Protein AF-A0A930F8R2-F1 (afdb_monomer)

Mean predicted aligned error: 15.38 Å

Structure (mmCIF, N/CA/C/O backbone):
data_AF-A0A930F8R2-F1
#
_entry.id   AF-A0A930F8R2-F1
#
loop_
_atom_site.group_PDB
_atom_site.id
_atom_site.type_symbol
_atom_site.label_atom_id
_atom_site.label_alt_id
_atom_site.label_comp_id
_atom_site.label_asym_id
_atom_site.label_entity_id
_atom_site.label_seq_id
_atom_site.pdbx_PDB_ins_code
_atom_site.Cartn_x
_atom_site.Cartn_y
_atom_site.Cartn_z
_atom_site.occupancy
_atom_site.B_iso_or_equiv
_atom_site.auth_seq_id
_atom_site.auth_comp_id
_atom_site.auth_asym_id
_atom_site.auth_atom_id
_atom_site.pdbx_PDB_model_num
ATOM 1 N N . MET A 1 1 ? -12.888 -0.203 -5.212 1.00 49.62 1 MET A N 1
ATOM 2 C CA . MET A 1 1 ? -11.686 0.045 -6.037 1.00 49.62 1 MET A CA 1
ATOM 3 C C . MET A 1 1 ? -11.275 1.503 -5.884 1.00 49.62 1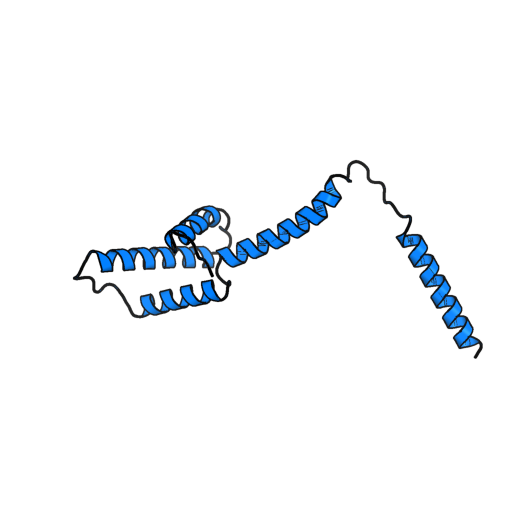 MET A C 1
ATOM 5 O O . MET A 1 1 ? -12.148 2.365 -5.921 1.00 49.62 1 MET A O 1
ATOM 9 N N . PHE A 1 2 ? -9.992 1.780 -5.646 1.00 55.66 2 PHE A N 1
ATOM 10 C CA . PHE A 1 2 ? -9.460 3.133 -5.441 1.00 55.66 2 PHE A CA 1
ATOM 11 C C . PHE A 1 2 ? -9.514 3.915 -6.771 1.00 55.66 2 PHE A C 1
ATOM 13 O O . PHE A 1 2 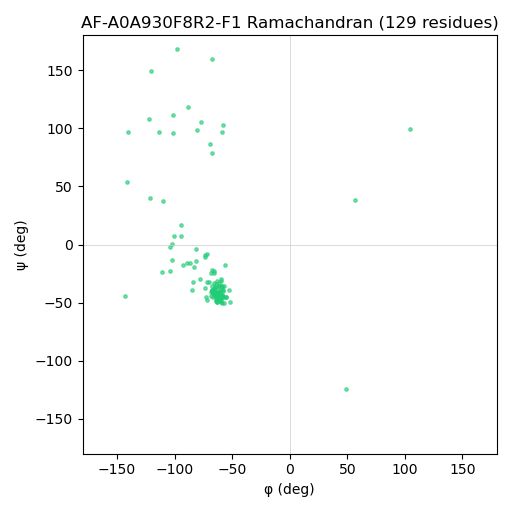? -8.584 3.870 -7.565 1.00 55.66 2 PHE A O 1
ATOM 20 N N . ARG A 1 3 ? -10.648 4.561 -7.073 1.00 57.41 3 ARG A N 1
ATOM 21 C CA . ARG A 1 3 ? -10.838 5.365 -8.294 1.00 57.41 3 ARG A CA 1
ATOM 22 C C . ARG A 1 3 ? -10.696 6.840 -7.948 1.00 57.41 3 ARG A C 1
ATOM 24 O O . ARG A 1 3 ? -11.648 7.469 -7.499 1.00 57.41 3 ARG A O 1
ATOM 31 N N . THR A 1 4 ? -9.503 7.376 -8.151 1.00 64.00 4 THR A N 1
ATOM 32 C CA . THR A 1 4 ? -9.204 8.808 -8.037 1.00 64.00 4 THR A CA 1
ATOM 33 C C . THR A 1 4 ? -8.673 9.307 -9.377 1.00 64.00 4 THR A C 1
ATOM 35 O O . THR A 1 4 ? -8.054 8.546 -10.121 1.00 64.00 4 THR A O 1
ATOM 38 N N . LYS A 1 5 ? -8.922 10.583 -9.701 1.00 70.31 5 LYS A N 1
ATOM 39 C CA . LYS A 1 5 ? -8.475 11.201 -10.962 1.00 70.31 5 LYS A CA 1
ATOM 40 C C . LYS A 1 5 ? -6.947 11.156 -11.116 1.00 70.31 5 LYS A C 1
ATOM 42 O O . LYS A 1 5 ? -6.458 10.968 -12.222 1.00 70.31 5 LYS A O 1
ATOM 47 N N . ASP A 1 6 ? -6.228 11.219 -9.994 1.00 78.38 6 ASP A N 1
ATOM 48 C CA . ASP A 1 6 ? -4.761 11.215 -9.947 1.00 78.38 6 ASP A CA 1
ATOM 49 C C . ASP A 1 6 ? -4.160 9.835 -9.589 1.00 78.38 6 ASP A C 1
ATOM 51 O O . ASP A 1 6 ? -2.953 9.711 -9.367 1.00 78.38 6 ASP A O 1
ATOM 55 N N . GLY A 1 7 ? -4.989 8.783 -9.516 1.00 83.75 7 GLY A N 1
ATOM 56 C CA . GLY A 1 7 ? -4.574 7.386 -9.336 1.00 83.75 7 GLY A CA 1
ATOM 57 C C . GLY A 1 7 ? -3.573 7.155 -8.194 1.00 83.75 7 GLY A C 1
ATOM 58 O O . GLY A 1 7 ? -3.811 7.533 -7.044 1.00 83.75 7 GLY A O 1
ATOM 59 N N . VAL A 1 8 ? -2.430 6.539 -8.527 1.00 86.81 8 VAL A N 1
ATOM 60 C CA . VAL A 1 8 ? -1.334 6.209 -7.590 1.00 86.81 8 VAL A CA 1
ATOM 61 C C . VAL A 1 8 ? -0.747 7.454 -6.913 1.00 86.81 8 VAL A C 1
ATOM 63 O O . VAL A 1 8 ? -0.308 7.379 -5.767 1.00 86.81 8 VAL A O 1
ATOM 66 N N . THR A 1 9 ? -0.764 8.617 -7.571 1.00 89.56 9 THR A N 1
ATOM 67 C CA . THR A 1 9 ? -0.284 9.867 -6.960 1.00 89.56 9 THR A CA 1
ATOM 68 C C . THR A 1 9 ? -1.158 10.263 -5.778 1.00 89.56 9 THR A C 1
ATOM 70 O O . THR A 1 9 ? -0.631 10.591 -4.719 1.00 89.56 9 THR A O 1
ATOM 73 N N . GLU A 1 10 ? -2.480 10.157 -5.906 1.00 90.12 10 GLU A N 1
ATOM 74 C CA . GLU A 1 10 ? -3.375 10.453 -4.786 1.00 90.12 10 GLU A CA 1
ATOM 75 C C . GLU A 1 10 ? -3.227 9.431 -3.652 1.00 90.12 10 GLU A C 1
ATOM 77 O O . GLU A 1 10 ? -3.275 9.794 -2.476 1.00 90.12 10 GLU A O 1
ATOM 82 N N . TYR A 1 11 ? -2.980 8.162 -3.986 1.00 89.75 11 TYR A N 1
ATOM 83 C CA . TYR A 1 11 ? -2.662 7.139 -2.990 1.00 89.75 11 TYR A CA 1
ATOM 84 C C . TYR A 1 11 ? -1.399 7.508 -2.187 1.00 89.75 11 TYR A C 1
ATOM 86 O O . TYR A 1 11 ? -1.416 7.488 -0.956 1.00 89.75 11 TYR A O 1
ATOM 94 N N . ILE A 1 12 ? -0.322 7.913 -2.869 1.00 91.06 12 ILE A N 1
ATOM 95 C CA . ILE A 1 12 ? 0.928 8.373 -2.242 1.00 91.06 12 ILE A CA 1
ATOM 96 C C . ILE A 1 12 ? 0.689 9.616 -1.376 1.00 91.06 12 ILE A C 1
ATOM 98 O O . ILE A 1 12 ? 1.112 9.638 -0.225 1.00 91.06 12 ILE A O 1
ATOM 102 N N . ASN A 1 13 ? -0.069 10.600 -1.865 1.00 90.81 13 ASN A N 1
ATOM 103 C CA . ASN A 1 13 ? -0.404 11.803 -1.097 1.00 90.81 13 ASN A CA 1
ATOM 104 C C . ASN A 1 13 ? -1.202 11.478 0.177 1.00 90.81 13 ASN A C 1
ATOM 106 O O . ASN A 1 13 ? -1.087 12.156 1.200 1.00 90.81 13 ASN A O 1
ATOM 110 N N . GLN A 1 14 ? -2.079 10.472 0.129 1.00 88.94 14 GLN A N 1
ATOM 111 C CA . GLN A 1 14 ? -2.781 9.993 1.320 1.00 88.94 14 GLN A CA 1
ATOM 112 C C . GLN A 1 14 ? -1.820 9.308 2.288 1.00 88.94 14 GLN A C 1
ATOM 114 O O . GLN A 1 14 ? -1.873 9.624 3.473 1.00 88.94 14 GLN A O 1
ATOM 119 N N . MET A 1 15 ? -0.918 8.457 1.790 1.00 88.06 15 MET A N 1
ATOM 120 C CA . MET A 1 15 ? 0.158 7.843 2.577 1.00 88.06 15 MET A CA 1
ATOM 121 C C . MET A 1 15 ? 1.057 8.886 3.254 1.00 88.06 15 MET A C 1
ATOM 123 O O . MET A 1 15 ? 1.300 8.774 4.450 1.00 88.06 15 MET A O 1
ATOM 127 N N . ASP A 1 16 ? 1.482 9.945 2.563 1.00 89.44 16 ASP A N 1
ATOM 128 C CA . ASP A 1 16 ? 2.323 11.005 3.146 1.00 89.44 16 ASP A CA 1
ATOM 129 C C . ASP A 1 16 ? 1.675 11.681 4.358 1.00 89.44 16 ASP A C 1
ATOM 131 O O . ASP A 1 16 ? 2.327 11.939 5.372 1.00 89.44 16 ASP A O 1
ATOM 135 N N . ARG A 1 17 ? 0.361 11.920 4.290 1.00 87.38 17 ARG A N 1
ATOM 136 C CA . ARG A 1 17 ? -0.398 12.555 5.378 1.00 87.38 17 ARG A CA 1
ATOM 137 C C . ARG A 1 17 ? -0.459 11.703 6.644 1.00 87.38 17 ARG A C 1
ATOM 139 O O . ARG A 1 17 ? -0.670 12.238 7.733 1.00 87.38 17 ARG A O 1
ATOM 146 N N . ILE A 1 18 ? -0.314 10.388 6.507 1.00 81.94 18 ILE A N 1
ATOM 147 C CA . ILE A 1 18 ? -0.499 9.434 7.602 1.00 81.94 18 ILE A CA 1
ATOM 148 C C . ILE A 1 18 ? 0.807 8.774 8.043 1.00 81.94 18 ILE A C 1
ATOM 150 O O . ILE A 1 18 ? 0.890 8.346 9.189 1.00 81.94 18 ILE A O 1
ATOM 154 N N . ILE A 1 19 ? 1.832 8.698 7.189 1.00 79.19 19 ILE A N 1
ATOM 155 C CA . ILE A 1 19 ? 3.043 7.908 7.451 1.00 79.19 19 ILE A CA 1
ATOM 156 C C . ILE A 1 19 ? 3.812 8.431 8.667 1.00 79.19 19 ILE A C 1
ATOM 158 O O . ILE A 1 19 ? 4.394 7.656 9.421 1.00 79.19 19 ILE A O 1
ATOM 162 N N . SER A 1 20 ? 3.740 9.742 8.912 1.00 73.50 20 SER A N 1
ATOM 163 C CA . SER A 1 20 ? 4.269 10.404 10.109 1.00 73.50 20 SER A CA 1
ATOM 164 C C . SER A 1 20 ? 3.505 10.054 11.391 1.00 73.50 20 SER A C 1
ATOM 166 O O . SER A 1 20 ? 4.065 10.133 12.482 1.00 73.50 20 SER A O 1
ATOM 168 N N . ARG A 1 21 ? 2.232 9.659 11.277 1.00 69.44 21 ARG A N 1
ATOM 169 C CA . ARG A 1 21 ? 1.362 9.264 12.396 1.00 69.44 21 ARG A CA 1
ATOM 170 C C . ARG A 1 21 ? 1.446 7.773 12.710 1.00 69.44 21 ARG A C 1
ATOM 172 O O . ARG A 1 21 ? 1.022 7.364 13.785 1.00 69.44 21 ARG A O 1
ATOM 179 N N . ILE A 1 22 ? 1.990 6.963 11.801 1.00 66.19 22 ILE A N 1
ATOM 180 C CA . ILE A 1 22 ? 2.043 5.499 11.928 1.00 66.19 22 ILE A CA 1
ATOM 181 C C . ILE A 1 22 ? 3.480 5.017 12.172 1.00 66.19 22 ILE A C 1
ATOM 183 O O . ILE A 1 22 ? 3.912 3.969 11.695 1.00 66.19 22 ILE A O 1
ATOM 187 N N . ASN A 1 23 ? 4.243 5.779 12.954 1.00 61.12 23 ASN A N 1
ATOM 188 C CA . ASN A 1 23 ? 5.639 5.463 13.269 1.00 61.12 23 ASN A CA 1
ATOM 189 C C . ASN A 1 23 ? 5.839 4.076 13.902 1.00 61.12 23 ASN A C 1
ATOM 191 O O . ASN A 1 23 ? 6.957 3.579 13.890 1.00 61.12 23 ASN A O 1
ATOM 195 N N . SER A 1 24 ? 4.785 3.447 14.430 1.00 62.19 24 SER A N 1
ATOM 196 C CA . SER A 1 24 ? 4.864 2.159 15.120 1.00 62.19 24 SER A CA 1
ATOM 197 C C . SER A 1 24 ? 4.897 0.927 14.210 1.00 62.19 24 SER A C 1
ATOM 199 O O . SER A 1 24 ? 5.231 -0.147 14.702 1.00 62.19 24 SER A O 1
ATOM 201 N N . LYS A 1 25 ? 4.566 1.034 12.912 1.00 67.94 25 LYS A N 1
ATOM 202 C CA . LYS A 1 25 ? 4.567 -0.119 11.990 1.00 67.94 25 LYS A CA 1
ATOM 203 C C . LYS A 1 25 ? 5.643 0.025 10.918 1.00 67.94 25 LYS A C 1
ATOM 205 O O . LYS A 1 25 ? 5.426 0.670 9.891 1.00 67.94 25 LYS A O 1
ATOM 210 N N . GLN A 1 26 ? 6.789 -0.614 11.162 1.00 69.25 26 GLN A N 1
ATOM 211 C CA . GLN A 1 26 ? 7.929 -0.653 10.240 1.00 69.25 26 GLN A CA 1
ATOM 212 C C . GLN A 1 26 ? 7.518 -1.133 8.834 1.00 69.25 26 GLN A C 1
ATOM 214 O O . GLN A 1 26 ? 7.917 -0.534 7.835 1.00 69.25 26 GLN A O 1
ATOM 219 N N . ASP A 1 27 ? 6.628 -2.124 8.754 1.00 79.75 27 ASP A N 1
ATOM 220 C CA . ASP A 1 27 ? 6.185 -2.725 7.488 1.00 79.75 27 ASP A CA 1
ATOM 221 C C . ASP A 1 27 ? 5.484 -1.730 6.556 1.00 79.75 27 ASP A C 1
ATOM 223 O O . ASP A 1 27 ? 5.631 -1.792 5.338 1.00 79.75 27 ASP A O 1
ATOM 227 N N . TRP A 1 28 ? 4.763 -0.748 7.104 1.00 85.31 28 TRP A N 1
ATOM 228 C CA . TRP A 1 28 ? 4.043 0.231 6.286 1.00 85.31 28 TRP A CA 1
ATOM 229 C C . TRP A 1 28 ? 4.963 1.312 5.721 1.00 85.31 28 TRP A C 1
ATOM 231 O O . TRP A 1 28 ? 4.717 1.825 4.630 1.00 85.31 28 TRP A O 1
ATOM 241 N N . ARG A 1 29 ? 6.052 1.637 6.430 1.00 85.31 29 ARG A N 1
ATOM 242 C CA . ARG A 1 29 ? 7.115 2.506 5.903 1.00 85.31 29 ARG A CA 1
ATOM 243 C C . ARG A 1 29 ? 7.850 1.833 4.757 1.00 85.31 29 ARG A C 1
ATOM 245 O O . ARG A 1 29 ? 8.091 2.484 3.741 1.00 85.31 29 ARG A O 1
ATOM 252 N N . ASN A 1 30 ? 8.132 0.541 4.897 1.00 87.81 30 ASN A N 1
ATOM 253 C CA . ASN A 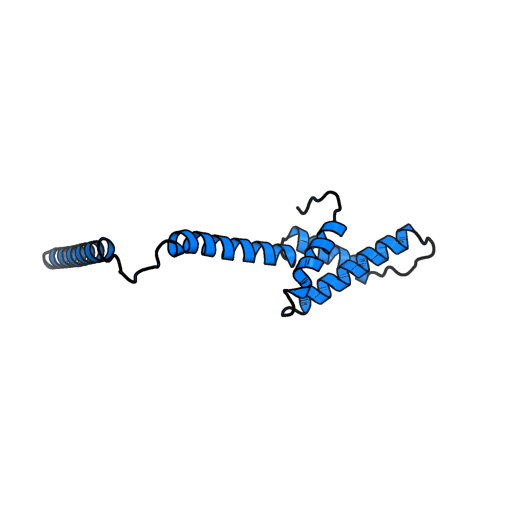1 30 ? 8.745 -0.259 3.843 1.00 87.81 30 ASN A CA 1
ATOM 254 C C . ASN A 1 30 ? 7.831 -0.344 2.614 1.00 87.81 30 ASN A C 1
ATOM 256 O O . ASN A 1 30 ? 8.271 -0.003 1.517 1.00 87.81 30 ASN A O 1
ATOM 260 N N . PHE A 1 31 ? 6.548 -0.676 2.810 1.00 89.19 31 PHE A N 1
ATOM 261 C CA . PHE A 1 31 ? 5.532 -0.659 1.751 1.00 89.19 31 PHE A CA 1
ATOM 262 C C . PHE A 1 31 ? 5.509 0.690 1.020 1.00 89.19 31 PHE A C 1
ATOM 264 O O . PHE A 1 31 ? 5.575 0.756 -0.206 1.00 89.19 31 PHE A O 1
ATOM 271 N N . TYR A 1 32 ? 5.464 1.791 1.774 1.00 90.62 32 TYR A N 1
ATOM 272 C CA . TYR A 1 32 ? 5.414 3.131 1.202 1.00 90.62 32 TYR A CA 1
ATOM 273 C C . TYR A 1 32 ? 6.681 3.495 0.410 1.00 90.62 32 TYR A C 1
ATOM 275 O O . TYR A 1 32 ? 6.601 4.110 -0.657 1.00 90.62 32 TYR A O 1
ATOM 283 N N . SER A 1 33 ? 7.856 3.110 0.913 1.00 91.56 33 SER A N 1
ATOM 284 C CA . SER A 1 33 ? 9.132 3.333 0.230 1.00 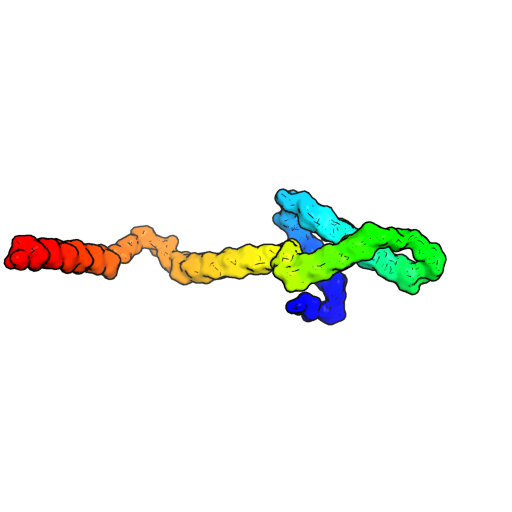91.56 33 SER A CA 1
ATOM 285 C C . SER A 1 33 ? 9.203 2.569 -1.093 1.00 91.56 33 SER A C 1
ATOM 287 O O . SER A 1 33 ? 9.500 3.171 -2.127 1.00 91.56 33 SER A O 1
ATOM 289 N N . ARG A 1 34 ? 8.848 1.277 -1.077 1.00 93.31 34 ARG A N 1
ATOM 290 C CA . ARG A 1 34 ? 8.815 0.413 -2.267 1.00 93.31 34 ARG A CA 1
ATOM 291 C C . ARG A 1 34 ? 7.815 0.930 -3.308 1.00 93.31 34 ARG A C 1
ATOM 293 O O . ARG A 1 34 ? 8.156 1.043 -4.479 1.00 93.31 34 ARG A O 1
ATOM 300 N N . LEU A 1 35 ? 6.638 1.403 -2.890 1.00 93.00 35 LEU A N 1
ATOM 301 C CA . LEU A 1 35 ? 5.659 2.003 -3.807 1.00 93.00 35 LEU A CA 1
ATOM 302 C C . LEU A 1 35 ? 6.186 3.273 -4.503 1.00 93.00 35 LEU A C 1
ATOM 304 O O . LEU A 1 35 ? 5.962 3.481 -5.699 1.00 93.00 35 LEU A O 1
ATOM 308 N N . LYS A 1 36 ? 6.899 4.144 -3.776 1.00 93.75 36 LYS A N 1
ATOM 309 C CA . LYS A 1 36 ? 7.539 5.328 -4.376 1.00 93.75 36 LYS A CA 1
ATOM 310 C C . LYS A 1 36 ? 8.646 4.953 -5.350 1.00 93.75 36 LYS A C 1
ATOM 312 O O . LYS A 1 36 ? 8.783 5.619 -6.378 1.00 93.75 36 LYS A O 1
ATOM 317 N N . TYR A 1 37 ? 9.417 3.922 -5.018 1.00 94.31 37 TYR A N 1
ATOM 318 C CA . TYR A 1 37 ? 10.437 3.379 -5.900 1.00 94.31 37 TYR A CA 1
ATOM 319 C C . TYR A 1 37 ? 9.813 2.877 -7.207 1.00 94.31 37 TYR A C 1
ATOM 321 O O . TYR A 1 37 ? 10.199 3.379 -8.260 1.00 94.31 37 TYR A O 1
ATOM 329 N N . GLN A 1 38 ? 8.742 2.078 -7.150 1.00 92.75 38 GLN A N 1
ATOM 330 C CA . GLN A 1 38 ? 8.036 1.627 -8.357 1.00 92.75 38 GLN A CA 1
ATOM 331 C C . GLN A 1 38 ? 7.473 2.788 -9.192 1.00 92.75 38 GLN A C 1
ATOM 333 O O . GLN A 1 38 ? 7.580 2.803 -10.420 1.00 92.75 38 GLN A O 1
ATOM 338 N N . ARG A 1 39 ? 6.940 3.845 -8.556 1.00 92.38 39 ARG A N 1
ATOM 339 C CA . ARG A 1 39 ? 6.521 5.051 -9.297 1.00 92.38 39 ARG A CA 1
ATOM 340 C C . ARG A 1 39 ? 7.697 5.722 -10.007 1.00 92.38 39 ARG A C 1
ATOM 342 O O . ARG A 1 39 ? 7.544 6.167 -11.144 1.00 92.38 39 ARG A O 1
ATOM 349 N N . ARG A 1 40 ? 8.841 5.852 -9.328 1.00 91.88 40 ARG A N 1
ATOM 350 C CA . ARG A 1 40 ? 10.055 6.435 -9.911 1.00 91.88 40 ARG A CA 1
ATOM 351 C C . ARG A 1 40 ? 10.546 5.586 -11.080 1.00 91.88 40 ARG A C 1
ATOM 353 O O . ARG A 1 40 ? 10.847 6.168 -12.115 1.00 91.88 40 ARG A O 1
ATOM 360 N N . LEU A 1 41 ? 10.575 4.264 -10.927 1.00 90.44 41 LEU A N 1
ATOM 361 C CA . LEU A 1 41 ? 10.982 3.324 -11.966 1.00 90.44 41 LEU A CA 1
ATOM 362 C C . LEU A 1 41 ? 10.100 3.471 -13.209 1.00 90.44 41 LEU A C 1
ATOM 364 O O . LEU A 1 41 ? 10.610 3.736 -14.293 1.00 90.44 41 LEU A O 1
ATOM 368 N N . ARG A 1 42 ? 8.769 3.466 -13.043 1.00 89.25 42 ARG A N 1
ATOM 369 C CA . ARG A 1 42 ? 7.829 3.734 -14.144 1.00 89.25 42 ARG A CA 1
ATOM 370 C C . ARG A 1 42 ? 8.109 5.065 -14.834 1.00 89.25 42 ARG A C 1
ATOM 372 O O . ARG A 1 42 ? 8.073 5.143 -16.056 1.00 89.25 42 ARG A O 1
ATOM 379 N N . ASN A 1 43 ? 8.343 6.130 -14.067 1.00 89.25 43 ASN A N 1
ATOM 380 C CA . ASN A 1 43 ? 8.641 7.441 -14.644 1.00 89.25 43 ASN A CA 1
ATOM 381 C C . ASN A 1 43 ? 9.969 7.434 -15.416 1.00 89.25 43 ASN A C 1
ATOM 383 O O . ASN A 1 43 ? 10.062 8.088 -16.448 1.00 89.25 43 ASN A O 1
ATOM 387 N N . ASN A 1 44 ? 10.969 6.695 -14.931 1.00 88.31 44 ASN A N 1
ATOM 388 C CA . ASN A 1 44 ? 12.254 6.534 -15.602 1.00 88.31 44 ASN A CA 1
ATOM 389 C C . ASN A 1 44 ? 12.074 5.828 -16.955 1.00 88.31 44 ASN A C 1
ATOM 391 O O . ASN A 1 44 ? 12.467 6.372 -17.982 1.00 88.31 44 ASN A O 1
ATOM 395 N N . LEU A 1 45 ? 11.358 4.698 -16.968 1.00 86.38 45 LEU A N 1
ATOM 396 C CA . LEU A 1 45 ? 11.061 3.916 -18.176 1.00 86.38 45 LEU A CA 1
ATOM 397 C C . LEU A 1 45 ? 10.342 4.726 -19.266 1.00 86.38 45 LEU A C 1
ATOM 399 O O . LEU A 1 45 ? 10.584 4.529 -20.450 1.00 86.38 45 LEU A O 1
ATOM 403 N N . VAL A 1 46 ? 9.456 5.649 -18.879 1.00 85.50 46 VAL A N 1
ATOM 404 C CA . VAL A 1 46 ? 8.724 6.498 -19.836 1.00 85.50 46 VAL A CA 1
ATOM 405 C C . VAL A 1 46 ? 9.634 7.526 -20.515 1.00 85.50 46 VAL A C 1
ATOM 407 O O . VAL A 1 46 ? 9.380 7.902 -21.657 1.00 85.50 46 VAL A O 1
ATOM 410 N N . HIS A 1 47 ? 10.663 8.014 -19.821 1.00 83.38 47 HIS A N 1
ATOM 411 C CA . HIS A 1 47 ? 11.495 9.118 -20.302 1.00 83.38 47 HIS A CA 1
ATOM 412 C C . HIS A 1 47 ? 12.863 8.680 -20.835 1.00 83.38 47 HIS A C 1
ATOM 414 O O . HIS A 1 47 ? 13.434 9.403 -21.647 1.00 83.38 47 HIS A O 1
ATOM 420 N N . ASN A 1 48 ? 13.365 7.513 -20.427 1.00 79.69 48 ASN A N 1
ATOM 421 C CA . ASN A 1 48 ? 14.681 7.008 -20.802 1.00 79.69 48 ASN A CA 1
ATOM 422 C C . ASN A 1 48 ? 14.552 5.641 -21.494 1.00 79.69 48 ASN A C 1
ATOM 424 O O . ASN A 1 48 ? 14.286 4.627 -20.854 1.00 79.69 48 ASN A O 1
ATOM 428 N N . THR A 1 49 ? 14.781 5.608 -22.809 1.00 65.50 49 THR A N 1
ATOM 429 C CA . THR A 1 49 ? 14.680 4.402 -23.658 1.00 65.50 49 THR A CA 1
ATOM 430 C C . THR A 1 49 ? 15.823 3.394 -23.489 1.00 65.50 49 THR A C 1
ATOM 432 O O . THR A 1 49 ? 15.709 2.279 -23.983 1.00 65.50 49 THR A O 1
ATOM 435 N N . GLU A 1 50 ? 16.903 3.745 -22.786 1.00 65.69 50 GLU A N 1
ATOM 436 C CA . GLU A 1 50 ? 18.040 2.845 -22.497 1.00 65.69 50 GLU A CA 1
ATOM 437 C C . GLU A 1 50 ? 17.920 2.130 -21.137 1.00 65.69 50 GLU A C 1
ATOM 439 O O . GLU A 1 50 ? 18.858 1.493 -20.661 1.00 65.69 50 GLU A O 1
ATOM 444 N N . CYS A 1 51 ? 16.781 2.264 -20.459 1.00 60.03 51 CYS A N 1
ATOM 445 C CA . CYS A 1 51 ? 16.644 1.860 -19.068 1.00 60.03 51 CYS A CA 1
ATOM 446 C C . CYS A 1 51 ? 16.497 0.328 -18.932 1.00 60.03 51 CYS A C 1
ATOM 448 O O . CYS A 1 51 ? 15.433 -0.224 -19.203 1.00 60.03 51 CYS A O 1
ATOM 450 N N . SER A 1 52 ? 17.559 -0.352 -18.476 1.00 62.94 52 SER A N 1
ATOM 451 C CA . SER A 1 52 ? 17.546 -1.778 -18.089 1.00 62.94 52 SER A CA 1
ATOM 452 C C . SER A 1 52 ? 17.315 -1.998 -16.581 1.00 62.94 52 SER A C 1
ATOM 454 O O . SER A 1 52 ? 17.630 -3.062 -16.056 1.00 62.94 52 SER A O 1
ATOM 456 N N . GLU A 1 53 ? 16.830 -0.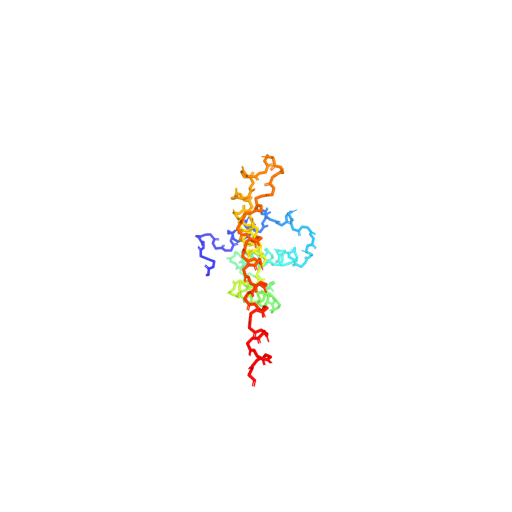985 -15.856 1.00 74.38 53 GLU A N 1
ATOM 457 C CA . GLU A 1 53 ? 16.762 -0.989 -14.382 1.00 74.38 53 GLU A CA 1
ATOM 458 C C . GLU A 1 53 ? 15.552 -1.741 -13.802 1.00 74.38 53 GLU A C 1
ATOM 460 O O . GLU A 1 53 ? 15.439 -1.826 -12.585 1.00 74.38 53 GLU A O 1
ATOM 465 N N . CYS A 1 54 ? 14.639 -2.254 -14.634 1.00 85.00 54 CYS A N 1
ATOM 466 C CA . CYS A 1 54 ? 13.479 -3.016 -14.169 1.00 85.00 54 CYS A CA 1
ATOM 467 C C . CYS A 1 54 ? 13.835 -4.500 -14.041 1.00 85.00 54 CYS A C 1
ATOM 469 O O . CYS A 1 54 ? 14.160 -5.152 -15.033 1.00 85.00 54 CYS A O 1
ATOM 471 N N . THR A 1 55 ? 13.744 -5.023 -12.825 1.00 89.25 55 THR A N 1
ATOM 472 C CA . THR A 1 55 ? 14.002 -6.426 -12.487 1.00 89.25 55 THR A CA 1
ATOM 473 C C . THR A 1 55 ? 12.704 -7.233 -12.395 1.00 89.25 55 THR A C 1
ATOM 475 O O . THR A 1 55 ? 11.614 -6.667 -12.375 1.00 89.25 55 THR A O 1
ATOM 478 N N . GLU A 1 56 ? 12.796 -8.565 -12.334 1.00 90.00 56 GLU A N 1
ATOM 479 C CA . GLU A 1 56 ? 11.622 -9.414 -12.066 1.00 90.00 56 GLU A CA 1
ATOM 480 C C . GLU A 1 56 ? 11.023 -9.128 -10.680 1.00 90.00 56 GLU A C 1
ATOM 482 O O . GLU A 1 56 ? 9.805 -9.055 -10.546 1.00 90.00 56 GLU A O 1
ATOM 487 N N . GLU A 1 57 ? 11.866 -8.836 -9.681 1.00 91.69 57 GLU A N 1
ATOM 488 C CA . GLU A 1 57 ? 11.416 -8.436 -8.342 1.00 91.69 57 GLU A CA 1
ATOM 489 C C . GLU A 1 57 ? 10.540 -7.173 -8.402 1.00 91.69 57 GLU A C 1
ATOM 491 O O . GLU A 1 57 ? 9.536 -7.081 -7.703 1.00 91.69 57 GLU A O 1
ATOM 496 N N . ASP A 1 58 ? 10.836 -6.224 -9.296 1.00 90.94 58 ASP A N 1
ATOM 497 C CA . ASP A 1 58 ? 9.999 -5.032 -9.486 1.00 90.94 58 ASP A CA 1
ATOM 498 C C . ASP A 1 58 ? 8.598 -5.350 -10.012 1.00 90.94 58 ASP A C 1
ATOM 500 O O . ASP A 1 58 ? 7.626 -4.672 -9.666 1.00 90.94 58 ASP A O 1
ATOM 504 N N . ILE A 1 59 ? 8.487 -6.382 -10.846 1.00 90.75 59 ILE A N 1
ATOM 505 C CA . ILE A 1 59 ? 7.210 -6.842 -11.393 1.00 90.75 59 ILE A CA 1
ATOM 506 C C . ILE A 1 59 ? 6.398 -7.517 -10.284 1.00 90.75 59 ILE A C 1
ATOM 508 O O . ILE A 1 59 ? 5.238 -7.144 -10.075 1.00 90.75 59 ILE A O 1
ATOM 512 N N . ASP A 1 60 ? 7.025 -8.418 -9.524 1.00 94.44 60 ASP A N 1
ATOM 513 C CA . ASP A 1 60 ? 6.412 -9.103 -8.378 1.00 94.44 60 ASP A CA 1
ATOM 514 C C . ASP A 1 60 ? 5.918 -8.097 -7.324 1.00 94.44 60 ASP A C 1
ATOM 516 O O . ASP A 1 60 ? 4.830 -8.222 -6.756 1.00 94.44 60 ASP A O 1
ATOM 520 N N . GLU A 1 61 ? 6.690 -7.035 -7.097 1.00 93.56 61 GLU A N 1
ATOM 521 C CA . GLU A 1 61 ? 6.339 -5.928 -6.213 1.00 93.56 61 GLU A CA 1
ATOM 522 C C . GLU A 1 61 ? 5.068 -5.192 -6.651 1.0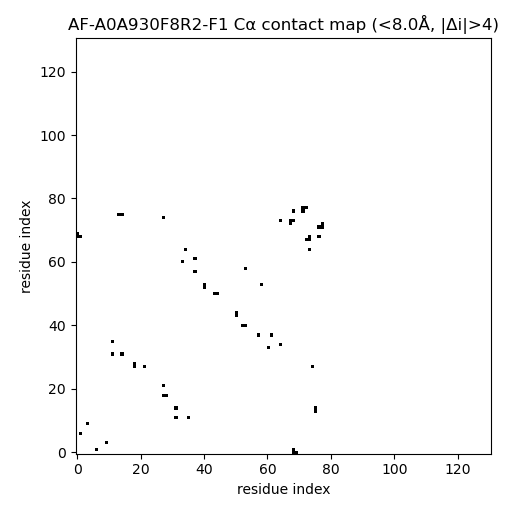0 93.56 61 GLU A C 1
ATOM 524 O O . GLU A 1 61 ? 4.199 -4.874 -5.829 1.00 93.56 61 GLU A O 1
ATOM 529 N N . VAL A 1 62 ? 4.938 -4.910 -7.949 1.00 92.44 62 VAL A N 1
ATOM 530 C CA . VAL A 1 62 ? 3.747 -4.252 -8.499 1.00 92.44 62 VAL A CA 1
ATOM 531 C C . VAL A 1 62 ? 2.520 -5.154 -8.372 1.00 92.44 62 VAL A C 1
ATOM 533 O O . VAL A 1 62 ? 1.448 -4.663 -7.998 1.00 92.44 62 VAL A O 1
ATOM 536 N N . GLU A 1 63 ? 2.668 -6.453 -8.631 1.00 92.94 63 GLU A N 1
ATOM 537 C CA . GLU A 1 63 ? 1.593 -7.433 -8.460 1.00 92.94 63 GLU A CA 1
ATOM 538 C C . GLU A 1 63 ? 1.152 -7.526 -6.993 1.00 92.94 63 GLU A C 1
ATOM 540 O O . GLU A 1 63 ? -0.038 -7.392 -6.688 1.00 92.94 63 GLU A O 1
ATOM 545 N N . TYR A 1 64 ? 2.108 -7.602 -6.065 1.00 93.06 64 TYR A N 1
ATOM 546 C CA . TYR A 1 64 ? 1.848 -7.580 -4.627 1.00 93.06 64 TYR A CA 1
ATOM 547 C C . TYR A 1 64 ? 1.053 -6.340 -4.187 1.00 93.06 64 TYR A C 1
ATOM 549 O O . TYR A 1 64 ? 0.075 -6.443 -3.435 1.00 93.06 64 TYR A O 1
ATOM 557 N N . PHE A 1 65 ? 1.421 -5.149 -4.674 1.00 92.38 65 PHE A N 1
ATOM 558 C CA . PHE A 1 65 ? 0.662 -3.931 -4.381 1.00 92.38 65 PHE A CA 1
ATOM 559 C C . PHE A 1 65 ? -0.757 -3.983 -4.929 1.00 92.38 65 PHE A C 1
ATOM 561 O O . PHE A 1 65 ? -1.696 -3.568 -4.240 1.00 92.38 65 PHE A O 1
ATOM 568 N N . PHE A 1 66 ? -0.919 -4.472 -6.157 1.00 90.50 66 PHE A N 1
ATOM 569 C CA . PHE A 1 66 ? -2.226 -4.590 -6.780 1.00 90.50 66 PHE A CA 1
ATOM 570 C C . PHE A 1 66 ? -3.138 -5.514 -5.971 1.00 90.50 66 PHE A C 1
ATOM 572 O O . PHE A 1 66 ? -4.268 -5.129 -5.653 1.00 90.50 66 PHE A O 1
ATOM 579 N N . GLU A 1 67 ? -2.633 -6.678 -5.561 1.00 92.56 67 GLU A N 1
ATOM 580 C CA . GLU A 1 67 ? -3.385 -7.619 -4.738 1.00 92.56 67 GLU A CA 1
ATOM 581 C C . GLU A 1 67 ? -3.822 -7.014 -3.403 1.00 92.56 67 GLU A C 1
ATOM 583 O O . GLU A 1 67 ? -5.003 -7.089 -3.055 1.00 92.56 67 GLU A O 1
ATOM 588 N N . LEU A 1 68 ? -2.904 -6.388 -2.662 1.00 91.44 68 LEU A N 1
ATOM 589 C CA . LEU A 1 68 ? -3.212 -5.802 -1.355 1.00 91.44 68 LEU A CA 1
ATOM 590 C C . LEU A 1 68 ? -4.270 -4.703 -1.444 1.00 91.44 68 LEU A C 1
ATOM 592 O O . LEU A 1 68 ? -5.185 -4.644 -0.617 1.00 91.44 68 LEU A O 1
ATOM 596 N N . ILE A 1 69 ? -4.162 -3.836 -2.453 1.00 88.94 69 ILE A N 1
ATOM 597 C CA . ILE A 1 69 ? -5.121 -2.750 -2.677 1.00 88.94 69 ILE A CA 1
ATOM 598 C C . ILE A 1 69 ? -6.482 -3.322 -3.088 1.00 88.94 69 ILE A C 1
ATOM 600 O O . ILE A 1 69 ? -7.526 -2.822 -2.654 1.00 88.94 69 ILE A O 1
ATOM 604 N N . LEU A 1 70 ? -6.498 -4.376 -3.909 1.00 90.06 70 LEU A N 1
ATOM 605 C CA . LEU A 1 70 ? -7.731 -5.031 -4.336 1.00 90.06 70 LEU A CA 1
ATOM 606 C C . LEU A 1 70 ? -8.433 -5.727 -3.161 1.00 90.06 70 LEU A C 1
ATOM 608 O O . LEU A 1 70 ? -9.640 -5.547 -2.977 1.00 90.06 70 LEU A O 1
ATOM 612 N N . LYS A 1 71 ? -7.668 -6.451 -2.335 1.00 91.25 71 LYS A N 1
ATOM 613 C CA . LYS A 1 71 ? -8.131 -7.144 -1.121 1.00 91.25 71 LYS A CA 1
ATOM 614 C C . LYS A 1 71 ? -8.438 -6.186 0.041 1.00 91.25 71 LYS A C 1
ATOM 616 O O . LYS A 1 71 ? -9.046 -6.595 1.027 1.00 91.25 71 LYS A O 1
ATOM 621 N N . GLN A 1 72 ? -8.100 -4.897 -0.077 1.00 88.81 72 GLN A N 1
ATOM 622 C CA . GLN A 1 72 ? -8.234 -3.897 0.994 1.00 88.81 72 GLN A CA 1
ATOM 623 C C . GLN A 1 72 ? -7.477 -4.293 2.274 1.00 88.81 72 GLN A C 1
ATOM 625 O O . GLN A 1 72 ? -7.950 -4.087 3.404 1.00 88.81 72 GLN A O 1
ATOM 630 N N . GLU A 1 73 ? -6.310 -4.889 2.070 1.00 88.88 73 GLU A N 1
ATOM 631 C CA . GLU A 1 73 ? -5.331 -5.257 3.095 1.00 88.88 73 GLU A CA 1
ATOM 632 C C . GLU A 1 73 ? -4.161 -4.265 3.127 1.00 88.88 73 GLU A C 1
ATOM 634 O O . GLU A 1 73 ? -3.254 -4.371 3.950 1.00 88.88 73 GLU A O 1
ATOM 639 N N . ASP A 1 74 ? -4.209 -3.250 2.264 1.00 88.31 74 ASP A N 1
ATOM 640 C CA . ASP A 1 74 ? -3.249 -2.164 2.237 1.00 88.31 74 ASP A CA 1
ATOM 641 C C . ASP A 1 74 ? -3.342 -1.252 3.486 1.00 88.31 74 ASP A C 1
ATOM 643 O O . ASP A 1 74 ? -4.377 -1.190 4.171 1.00 88.31 74 ASP A O 1
ATOM 647 N N . PRO A 1 75 ? -2.279 -0.483 3.794 1.00 87.88 75 PRO A N 1
ATOM 648 C CA . PRO A 1 75 ? -2.259 0.366 4.983 1.00 87.88 75 PRO A CA 1
ATOM 649 C C . PRO A 1 75 ? -3.367 1.429 5.026 1.00 87.88 75 PRO A C 1
ATOM 651 O O . PRO A 1 75 ? -3.906 1.701 6.103 1.00 87.88 75 PRO A O 1
ATOM 654 N N . LEU A 1 76 ? -3.758 2.018 3.887 1.00 87.56 76 LEU A N 1
ATOM 655 C CA . LEU A 1 76 ? -4.844 3.005 3.860 1.00 87.56 76 LEU A CA 1
ATOM 656 C C . LEU A 1 76 ? -6.189 2.345 4.158 1.00 87.56 76 LEU A C 1
ATOM 658 O O . LEU A 1 76 ? -6.988 2.913 4.908 1.00 87.56 76 LEU A O 1
ATOM 662 N N . ALA A 1 77 ? -6.446 1.152 3.621 1.00 89.00 77 ALA A N 1
ATOM 663 C CA . ALA A 1 77 ? -7.647 0.390 3.941 1.00 89.00 77 ALA A CA 1
ATOM 664 C C . ALA A 1 77 ? -7.719 0.030 5.429 1.00 89.00 77 ALA A C 1
ATOM 666 O O . ALA A 1 77 ? -8.765 0.226 6.056 1.00 89.00 77 ALA A O 1
ATOM 667 N N . TYR A 1 78 ? -6.612 -0.418 6.022 1.00 86.62 78 TYR A N 1
ATOM 668 C CA . TYR A 1 78 ? -6.552 -0.703 7.454 1.00 86.62 78 TYR A CA 1
ATOM 669 C C . TYR A 1 78 ? -6.888 0.537 8.299 1.00 86.62 78 TYR A C 1
ATOM 671 O O . TYR A 1 78 ? -7.683 0.464 9.237 1.00 86.62 78 TYR A O 1
ATOM 679 N N . ILE A 1 79 ? -6.330 1.700 7.958 1.00 85.19 79 ILE A N 1
ATOM 680 C CA . ILE A 1 79 ? -6.585 2.943 8.701 1.00 85.19 79 ILE A CA 1
ATOM 681 C C . ILE A 1 79 ? -8.029 3.393 8.549 1.00 85.19 79 ILE A C 1
ATOM 683 O O . ILE A 1 79 ? -8.646 3.791 9.535 1.00 85.19 79 ILE A O 1
ATOM 687 N N . ARG A 1 80 ? -8.594 3.305 7.342 1.00 86.19 80 ARG A N 1
ATOM 688 C CA . ARG A 1 80 ? -10.011 3.614 7.114 1.00 86.19 80 ARG A CA 1
ATOM 689 C C . ARG A 1 80 ? -10.902 2.717 7.968 1.00 86.19 80 ARG A C 1
ATOM 691 O O . ARG A 1 80 ? -11.793 3.232 8.637 1.00 86.19 80 ARG A O 1
ATOM 698 N N . LYS A 1 81 ? -10.613 1.411 8.030 1.00 85.69 81 LYS A N 1
ATOM 699 C CA . LYS A 1 81 ? -11.308 0.469 8.922 1.00 85.69 81 LYS A CA 1
ATOM 700 C C . LYS A 1 81 ? -11.203 0.933 10.381 1.00 85.69 81 LYS A C 1
ATOM 702 O O . LYS A 1 81 ? -12.230 1.119 11.030 1.00 85.69 81 LYS A O 1
ATOM 707 N N . GLN A 1 82 ? -10.005 1.247 10.878 1.00 81.75 82 GLN A N 1
ATOM 708 C CA . GLN A 1 82 ? -9.841 1.763 12.244 1.00 81.75 82 GLN A CA 1
ATOM 709 C C . GLN A 1 82 ? -10.620 3.060 12.503 1.00 81.75 82 GLN A C 1
ATOM 711 O O . GLN A 1 82 ? -11.278 3.171 13.532 1.00 81.75 82 GLN A O 1
ATOM 716 N N . GLN A 1 83 ? -10.596 4.015 11.572 1.00 81.69 83 GLN A N 1
ATOM 717 C CA . GLN A 1 83 ? -11.340 5.272 11.682 1.00 81.69 83 GLN A CA 1
ATOM 718 C C . GLN A 1 83 ? -12.855 5.053 11.699 1.00 81.69 83 GLN A C 1
ATOM 720 O O . GLN A 1 83 ? -13.569 5.752 12.412 1.00 81.69 83 GLN A O 1
ATOM 725 N N . THR A 1 84 ? -13.370 4.080 10.942 1.00 79.38 84 THR A N 1
ATOM 726 C CA . THR A 1 84 ? -14.798 3.733 11.000 1.00 79.38 84 THR A CA 1
ATOM 727 C C . THR A 1 84 ? -15.182 3.109 12.338 1.00 79.38 84 THR A C 1
ATOM 729 O O . THR A 1 84 ? -16.221 3.472 12.887 1.00 79.38 84 THR A O 1
ATOM 732 N N . LEU A 1 85 ? -14.327 2.254 12.913 1.00 74.31 85 LEU A N 1
ATOM 733 C CA . LEU A 1 85 ? -14.547 1.693 14.247 1.00 74.31 85 LEU A CA 1
ATOM 734 C C . LEU A 1 85 ? -14.517 2.790 15.315 1.00 74.31 85 LEU A C 1
ATOM 736 O O . LEU A 1 85 ? -15.436 2.876 16.126 1.00 74.31 85 LEU A O 1
ATOM 740 N N . THR A 1 86 ? -13.507 3.664 15.300 1.00 71.12 86 THR A N 1
ATOM 741 C CA . THR A 1 86 ? -13.418 4.761 16.273 1.00 71.12 86 THR A CA 1
ATOM 742 C C . THR A 1 86 ? -14.542 5.766 16.100 1.00 71.12 86 THR A C 1
ATOM 744 O O . THR A 1 86 ? -15.018 6.274 17.105 1.00 71.12 86 THR A O 1
ATOM 747 N N . ARG A 1 87 ? -15.027 6.012 14.876 1.00 66.94 87 ARG A N 1
ATOM 748 C CA . ARG A 1 87 ? -16.207 6.849 14.628 1.00 66.94 87 ARG A CA 1
ATOM 749 C C . ARG A 1 87 ? -17.489 6.208 15.150 1.00 66.94 87 ARG A C 1
ATOM 751 O O . ARG A 1 87 ? -18.326 6.902 15.710 1.00 66.94 87 ARG A O 1
ATOM 758 N N . HIS A 1 88 ? -17.658 4.898 14.996 1.00 61.16 88 HIS A N 1
ATOM 759 C CA . HIS A 1 88 ? -18.822 4.202 15.542 1.00 61.16 88 HIS A CA 1
ATOM 760 C C . HIS A 1 88 ? -18.805 4.225 17.078 1.00 61.16 88 HIS A C 1
ATOM 762 O O . HIS A 1 88 ? -19.823 4.506 17.705 1.00 61.16 88 HIS A O 1
ATOM 768 N N . VAL A 1 89 ? -17.625 4.056 17.685 1.00 60.94 89 VAL A N 1
ATOM 769 C CA . VAL A 1 89 ? -17.424 4.261 19.127 1.00 60.94 89 VAL A CA 1
ATOM 770 C C . VAL A 1 89 ? -17.612 5.730 19.509 1.00 60.94 89 VAL A C 1
ATOM 772 O O . VAL A 1 89 ? -18.198 6.007 20.548 1.00 60.94 89 VAL A O 1
ATOM 775 N N . SER A 1 90 ? -17.173 6.692 18.692 1.00 55.56 90 SER A N 1
ATOM 776 C CA . SER A 1 90 ? -17.303 8.123 18.987 1.00 55.56 90 SER A CA 1
ATOM 7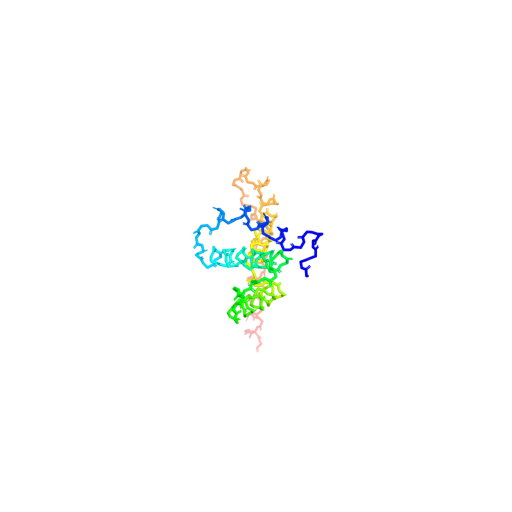77 C C . SER A 1 90 ? -18.738 8.618 18.865 1.00 55.56 90 SER A C 1
ATOM 779 O O . SER A 1 90 ? -19.107 9.514 19.598 1.00 55.56 90 SER A O 1
ATOM 781 N N . ILE A 1 91 ? -19.542 8.048 17.964 1.00 56.47 91 ILE A N 1
ATOM 782 C CA . ILE A 1 91 ? -20.974 8.345 17.812 1.00 56.47 91 ILE A CA 1
ATOM 783 C C . ILE A 1 91 ? -21.756 7.725 18.974 1.00 56.47 91 ILE A C 1
ATOM 785 O O . ILE A 1 91 ? -22.523 8.422 19.634 1.00 56.47 91 ILE A O 1
ATOM 789 N N . GLN A 1 92 ? -21.460 6.468 19.328 1.00 51.59 92 GLN A N 1
ATOM 790 C CA . GLN A 1 92 ? -21.987 5.869 20.558 1.00 51.59 92 GLN A CA 1
ATOM 791 C C . GLN A 1 92 ? -21.563 6.664 21.799 1.00 51.59 92 GLN A C 1
ATOM 793 O O . GLN A 1 92 ? -22.349 6.827 22.728 1.00 51.59 92 GLN A O 1
ATOM 798 N N . THR A 1 93 ? -20.347 7.218 21.822 1.00 48.06 93 THR A N 1
ATOM 799 C CA . THR A 1 93 ? -19.868 8.030 22.945 1.00 48.06 93 THR A CA 1
ATOM 800 C C . THR A 1 93 ? -20.247 9.505 22.852 1.00 48.06 93 THR A C 1
ATOM 802 O O . THR A 1 93 ? -20.219 10.139 23.893 1.00 48.06 93 THR A O 1
ATOM 805 N N . SER A 1 94 ? -20.673 10.060 21.710 1.00 43.22 94 SER A N 1
ATOM 806 C CA . SER A 1 94 ? -21.182 11.439 21.583 1.00 43.22 94 SER A CA 1
ATOM 807 C C . SER A 1 94 ? -22.656 11.552 21.948 1.00 43.22 94 SER A C 1
ATOM 809 O O . SER A 1 94 ? -23.043 12.535 22.578 1.00 43.22 94 SER A O 1
ATOM 811 N N . ASP A 1 95 ? -23.439 10.500 21.692 1.00 42.84 95 ASP A N 1
ATOM 812 C CA . ASP A 1 95 ? -24.738 10.321 22.353 1.00 42.84 95 ASP A CA 1
ATOM 813 C C . ASP A 1 95 ? -24.565 10.049 23.860 1.00 42.84 95 ASP A C 1
ATOM 815 O O . ASP A 1 95 ? -25.454 10.333 24.661 1.00 42.84 95 ASP A O 1
ATOM 819 N N . SER A 1 96 ? -23.382 9.580 24.279 1.00 43.56 96 SER A N 1
ATOM 820 C CA . SER A 1 96 ? -23.038 9.397 25.698 1.00 43.56 96 SER A CA 1
ATOM 821 C C . SER A 1 96 ? -22.334 10.598 26.359 1.00 43.56 96 SER A C 1
ATOM 823 O O . SER A 1 96 ? -22.283 10.655 27.588 1.00 43.56 96 SER A O 1
ATOM 825 N N . SER A 1 97 ? -21.761 11.550 25.608 1.00 40.38 97 SER A N 1
ATOM 826 C CA . SER A 1 97 ? -20.871 12.602 26.146 1.00 40.38 97 SER A CA 1
ATOM 827 C C . SER A 1 97 ? -21.537 13.966 26.299 1.00 40.38 97 SER A C 1
ATOM 829 O O . SER A 1 97 ? -21.044 14.787 27.070 1.00 40.38 97 SER A O 1
ATOM 831 N N . SER A 1 98 ? -22.720 14.176 25.715 1.00 35.75 98 SER A N 1
ATOM 832 C CA . SER A 1 98 ? -23.637 15.226 26.186 1.00 35.75 98 SER A CA 1
ATOM 833 C C . SER A 1 98 ? -24.292 14.872 27.535 1.00 35.75 98 SER A C 1
ATOM 835 O O . SER A 1 98 ? -24.886 15.739 28.173 1.00 35.75 98 SER A O 1
ATOM 837 N N . MET A 1 99 ? -24.115 13.637 28.031 1.00 36.91 99 MET A N 1
ATOM 838 C CA . MET A 1 99 ? -24.751 13.134 29.253 1.00 36.91 99 MET A CA 1
ATOM 839 C C . MET A 1 99 ? -23.759 12.671 30.332 1.00 36.91 99 MET A C 1
ATOM 841 O O . MET A 1 99 ? -23.999 11.679 31.013 1.00 36.91 99 MET A O 1
ATOM 845 N N . ARG A 1 100 ? -22.641 13.387 30.534 1.00 34.53 100 ARG A N 1
ATOM 846 C CA . ARG A 1 100 ? -21.792 13.233 31.739 1.00 34.53 100 ARG A CA 1
ATOM 847 C C . ARG A 1 100 ? -21.238 14.564 32.269 1.00 34.53 100 ARG A C 1
ATOM 849 O O . ARG A 1 100 ? -20.051 14.707 32.532 1.00 34.53 100 ARG A O 1
ATOM 856 N N . ARG A 1 101 ? -22.134 15.525 32.517 1.00 35.75 101 ARG A N 1
ATOM 857 C CA . ARG A 1 101 ? -22.062 16.361 33.729 1.00 35.75 101 ARG A CA 1
ATOM 858 C C . ARG A 1 101 ? -23.104 15.793 34.688 1.00 35.75 101 ARG A C 1
ATOM 860 O O . ARG A 1 101 ? -24.291 15.857 34.400 1.00 35.75 101 ARG A O 1
ATOM 867 N N . GLY A 1 102 ? -22.646 15.186 35.778 1.00 33.00 102 GLY A N 1
ATOM 868 C CA . GLY A 1 102 ? -23.502 14.520 36.759 1.00 33.00 102 GLY A CA 1
ATOM 869 C C . GLY A 1 102 ? -23.445 13.000 36.647 1.00 33.00 102 GLY A C 1
ATOM 870 O O . GLY A 1 102 ? -24.114 12.380 35.826 1.00 33.00 102 GLY A O 1
ATOM 871 N N . TYR A 1 103 ? -22.648 12.392 37.520 1.00 38.47 103 TYR A N 1
ATOM 872 C CA . TYR A 1 103 ? -22.824 11.005 37.924 1.00 38.47 103 TYR A CA 1
ATOM 873 C C . TYR A 1 103 ? -24.223 10.863 38.544 1.00 38.47 103 TYR A C 1
ATOM 875 O O . TYR A 1 103 ? -24.440 11.196 39.705 1.00 38.47 103 TYR A O 1
ATOM 883 N N . HIS A 1 104 ? -25.193 10.410 37.753 1.00 39.38 104 HIS A N 1
ATOM 884 C CA . HIS A 1 104 ? -26.460 9.897 38.256 1.00 39.38 104 HIS A CA 1
ATOM 885 C C . HIS A 1 104 ? -26.856 8.687 37.411 1.00 39.38 104 HIS A C 1
ATOM 887 O O .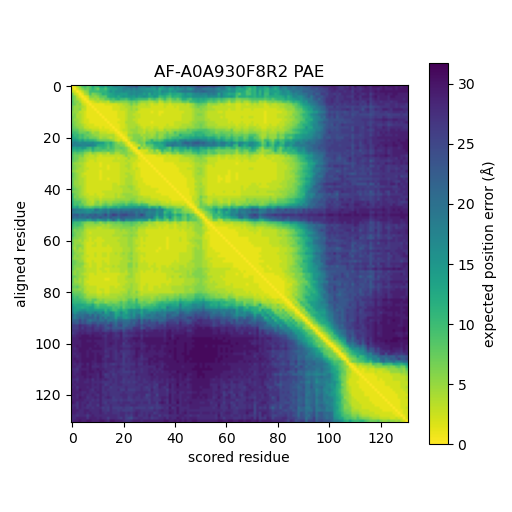 HIS A 1 104 ? -27.360 8.795 36.294 1.00 39.38 104 HIS A O 1
ATOM 893 N N . SER A 1 105 ? -26.535 7.507 37.936 1.00 39.09 105 SER A N 1
ATOM 894 C CA . SER A 1 105 ? -26.939 6.215 37.393 1.00 39.09 105 SER A CA 1
ATOM 895 C C . SER A 1 105 ? -28.470 6.156 37.319 1.00 39.09 105 SER A C 1
ATOM 897 O O . SER A 1 105 ? -29.116 5.901 38.336 1.00 39.09 105 SER A O 1
ATOM 899 N N . LYS A 1 106 ? -29.059 6.325 36.127 1.00 42.97 106 LYS A N 1
ATOM 900 C CA . LYS A 1 106 ? -30.456 5.938 35.865 1.00 42.97 106 LYS A CA 1
ATOM 901 C C . LYS A 1 106 ? -30.578 4.408 35.912 1.00 42.97 106 LYS A C 1
ATOM 903 O O . LYS A 1 106 ? -30.633 3.728 34.894 1.00 42.97 106 LYS A O 1
ATOM 908 N N . LYS A 1 107 ? -30.623 3.873 37.132 1.00 47.06 107 LYS A N 1
ATOM 909 C CA . LYS A 1 107 ? -31.226 2.579 37.460 1.00 47.06 107 LYS A CA 1
ATOM 910 C C . LYS A 1 107 ? -32.728 2.820 37.560 1.00 47.06 107 LYS A C 1
ATOM 912 O O . LYS A 1 107 ? -33.190 3.327 38.571 1.00 47.06 107 LYS A O 1
ATOM 917 N N . SER A 1 108 ? -33.481 2.509 36.513 1.00 54.31 108 SER A N 1
ATOM 918 C CA . SER A 1 108 ? -34.943 2.441 36.638 1.00 54.31 108 SER A CA 1
ATOM 919 C C . SER A 1 108 ? -35.528 1.306 35.795 1.00 54.31 108 SER A C 1
ATOM 921 O O . SER A 1 108 ? -36.262 0.510 36.351 1.00 54.31 108 SER A O 1
ATOM 923 N N . GLY A 1 109 ? -35.106 1.099 34.540 1.00 51.06 109 GLY A N 1
ATOM 924 C CA . GLY A 1 109 ? -35.652 -0.008 33.726 1.00 51.06 109 GLY A CA 1
ATOM 925 C C . GLY A 1 109 ? -34.979 -1.378 33.920 1.00 51.06 109 GLY A C 1
ATOM 926 O O . GLY A 1 109 ? -35.642 -2.409 33.942 1.00 51.06 109 GLY A O 1
ATOM 927 N N . ILE A 1 110 ? -33.650 -1.416 34.081 1.00 62.44 110 ILE A N 1
ATOM 928 C CA . ILE A 1 110 ? -32.895 -2.689 34.102 1.00 62.44 110 ILE A CA 1
ATOM 929 C C . ILE A 1 110 ? -33.115 -3.460 35.410 1.00 62.44 110 ILE A C 1
ATOM 931 O O . ILE A 1 110 ? -33.212 -4.682 35.399 1.00 62.44 110 ILE A O 1
ATOM 935 N N . VAL A 1 111 ? -33.207 -2.756 36.542 1.00 71.69 111 VAL A N 1
ATOM 936 C CA . VAL A 1 111 ? -33.428 -3.399 37.847 1.00 71.69 111 VAL A CA 1
ATOM 937 C C . VAL A 1 111 ? -34.822 -4.018 37.903 1.00 71.69 111 VAL A C 1
ATOM 939 O O . VAL A 1 111 ? -34.966 -5.139 38.378 1.00 71.69 111 VAL A O 1
ATOM 942 N N . GLU A 1 112 ? -35.824 -3.332 37.352 1.00 69.19 112 GLU A N 1
ATOM 943 C CA . GLU A 1 112 ? -37.193 -3.837 37.287 1.00 69.19 112 GLU A CA 1
ATOM 944 C C . GLU A 1 112 ? -37.279 -5.098 36.415 1.00 69.19 112 GLU A C 1
ATOM 946 O O . GLU A 1 112 ? -37.826 -6.110 36.846 1.00 69.19 112 GLU A O 1
ATOM 951 N N . PHE A 1 113 ? -36.624 -5.101 35.247 1.00 76.50 113 PHE A N 1
ATOM 952 C CA . PHE A 1 113 ? -36.551 -6.282 34.381 1.00 76.50 113 PHE A CA 1
ATOM 953 C C . PHE A 1 113 ? -35.854 -7.480 35.052 1.00 76.50 113 PHE A C 1
ATOM 955 O O . PHE A 1 113 ? -36.313 -8.614 34.920 1.00 76.50 113 PHE A O 1
ATOM 962 N N . ILE A 1 114 ? -34.774 -7.245 35.807 1.00 82.00 114 ILE A N 1
ATOM 963 C CA . ILE A 1 114 ? -34.074 -8.308 36.550 1.00 82.00 114 ILE A CA 1
ATOM 964 C C . ILE A 1 114 ? -34.973 -8.894 37.646 1.00 82.00 114 ILE A C 1
ATOM 966 O O . ILE A 1 114 ? -35.005 -10.112 37.816 1.00 82.00 114 ILE A O 1
ATOM 970 N N . ILE A 1 115 ? -35.728 -8.053 38.361 1.00 85.75 115 ILE A N 1
ATOM 971 C CA . ILE A 1 115 ? -36.685 -8.510 39.376 1.00 85.75 115 ILE A CA 1
ATOM 972 C C . ILE A 1 115 ? -37.788 -9.353 38.720 1.00 85.75 115 I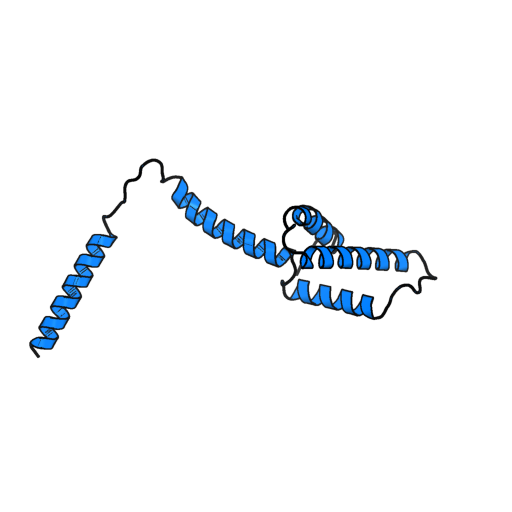LE A C 1
ATOM 974 O O . ILE A 1 115 ? -38.046 -10.462 39.187 1.00 85.75 115 ILE A O 1
ATOM 978 N N . TYR A 1 116 ? -38.375 -8.893 37.607 1.00 90.69 116 TYR A N 1
ATOM 979 C CA . TYR A 1 116 ? -39.378 -9.673 36.871 1.00 90.69 116 TYR A CA 1
ATOM 980 C C . TYR A 1 116 ? -38.834 -11.031 36.405 1.00 90.69 116 TYR A C 1
ATOM 982 O O . TYR A 1 116 ? -39.505 -12.049 36.579 1.00 90.69 116 TYR A O 1
ATOM 990 N N . MET A 1 117 ? -37.604 -11.080 35.881 1.00 89.56 117 MET A N 1
ATOM 991 C CA . MET A 1 117 ? -36.976 -12.336 35.455 1.00 89.56 117 MET A CA 1
ATOM 992 C C . MET A 1 117 ? -36.729 -13.307 36.615 1.00 89.56 117 MET A C 1
ATOM 994 O O . MET A 1 117 ? -36.991 -14.501 36.482 1.00 89.56 117 MET A O 1
ATOM 998 N N . MET A 1 118 ? -36.271 -12.814 37.768 1.00 90.44 118 MET A N 1
ATOM 999 C CA . MET A 1 118 ? -36.054 -13.650 38.955 1.00 90.44 118 MET A CA 1
ATOM 1000 C C . MET A 1 118 ? -37.363 -14.266 39.466 1.00 90.44 118 MET A C 1
ATOM 1002 O O . MET A 1 118 ? -37.404 -15.454 39.788 1.00 90.44 118 MET A O 1
ATOM 1006 N N . VAL A 1 119 ? -38.445 -13.481 39.492 1.00 93.38 119 VAL A N 1
ATOM 1007 C CA . VAL A 1 119 ? -39.777 -13.960 39.892 1.00 93.38 119 VAL A CA 1
ATOM 1008 C C . VAL A 1 119 ? -40.299 -15.007 38.906 1.00 93.38 119 VAL A C 1
ATOM 1010 O O . VAL A 1 119 ? -40.777 -16.057 39.330 1.00 93.38 119 VAL A O 1
ATOM 1013 N N . PHE A 1 120 ? -40.154 -14.773 37.599 1.00 94.38 120 PHE A N 1
ATOM 1014 C CA . PHE A 1 120 ? -40.582 -15.721 36.569 1.00 94.38 120 PHE A CA 1
ATOM 1015 C C . PHE A 1 120 ? -39.887 -17.085 36.704 1.00 94.38 120 PHE A C 1
ATOM 1017 O O . PHE A 1 120 ? -40.546 -18.125 36.669 1.00 94.38 120 PHE A O 1
ATOM 1024 N N . VAL A 1 121 ? -38.569 -17.091 36.928 1.00 94.75 121 VAL A N 1
ATOM 1025 C CA . VAL A 1 121 ? -37.800 -18.330 37.130 1.00 94.75 121 VAL A CA 1
ATOM 1026 C C . VAL A 1 121 ? -38.247 -19.064 38.397 1.00 94.75 121 VAL A C 1
ATOM 1028 O O . VAL A 1 121 ? -38.421 -20.281 38.364 1.00 94.75 121 VAL A O 1
ATOM 1031 N N . ALA A 1 122 ? -38.487 -18.349 39.500 1.00 92.94 122 ALA A N 1
ATOM 1032 C CA . ALA A 1 122 ? -38.956 -18.961 40.743 1.00 92.94 122 ALA A CA 1
ATOM 1033 C C . ALA A 1 122 ? -40.331 -19.634 40.577 1.00 92.94 122 ALA A C 1
ATOM 1035 O O . ALA A 1 122 ? -40.516 -20.767 41.022 1.00 92.94 122 ALA A O 1
ATOM 1036 N N . ILE A 1 123 ? -41.269 -18.974 39.885 1.00 94.62 123 ILE A N 1
ATOM 1037 C CA . ILE A 1 123 ? -42.591 -19.539 39.573 1.00 94.62 123 ILE A CA 1
ATOM 1038 C C . ILE A 1 123 ? -42.445 -20.801 38.714 1.00 94.62 123 ILE A C 1
ATOM 1040 O O . ILE A 1 123 ? -43.065 -21.819 39.017 1.00 94.62 123 ILE A O 1
ATOM 1044 N N . MET A 1 124 ? -41.592 -20.774 37.686 1.00 93.88 124 MET A N 1
ATOM 1045 C CA . MET A 1 124 ? -41.359 -21.938 36.824 1.00 93.88 124 MET A CA 1
ATOM 1046 C C . MET A 1 124 ? -40.806 -23.141 37.596 1.00 93.88 124 MET A C 1
ATOM 1048 O O . MET A 1 124 ? -41.273 -24.262 37.399 1.00 93.88 124 MET A O 1
ATOM 1052 N N . VAL A 1 125 ? -39.861 -22.927 38.518 1.00 93.62 125 VAL A N 1
ATOM 1053 C CA . VAL A 1 125 ? -39.326 -24.007 39.366 1.00 93.62 125 VAL A CA 1
ATOM 1054 C C . VAL A 1 125 ? -40.396 -24.561 40.310 1.00 93.62 125 VAL A C 1
ATOM 1056 O O . VAL A 1 125 ? -40.441 -25.771 40.524 1.00 93.62 125 VAL A O 1
ATOM 1059 N N . LEU A 1 126 ? -41.270 -23.712 40.860 1.00 92.19 126 LEU A N 1
ATOM 1060 C CA . LEU A 1 126 ? -42.375 -24.159 41.712 1.00 92.19 126 LEU A CA 1
ATOM 1061 C C . LEU A 1 126 ? -43.393 -25.005 40.941 1.00 92.19 126 LEU A C 1
ATOM 1063 O O . LEU A 1 126 ? -43.814 -26.036 41.454 1.00 92.19 126 LEU A O 1
ATOM 1067 N N . ILE A 1 127 ? -43.736 -24.625 39.706 1.00 90.06 127 ILE A N 1
ATOM 1068 C CA . ILE A 1 127 ? -44.621 -25.422 38.842 1.00 90.06 127 ILE A CA 1
ATOM 1069 C C . ILE A 1 127 ? -43.985 -26.783 38.536 1.00 90.06 127 ILE A C 1
ATOM 1071 O O . ILE A 1 127 ? -44.636 -27.809 38.696 1.00 90.06 127 ILE A O 1
ATOM 1075 N N . LEU A 1 128 ? -42.700 -26.808 38.169 1.00 85.62 128 LEU A N 1
ATOM 1076 C CA . LEU A 1 128 ? -41.968 -28.051 37.891 1.00 85.62 128 LEU A CA 1
ATOM 1077 C C . LEU A 1 128 ? -41.791 -28.951 39.123 1.00 85.62 128 LEU A C 1
ATOM 1079 O O . LEU A 1 128 ? -41.558 -30.142 38.974 1.00 85.62 128 LEU A O 1
ATOM 1083 N N . ARG A 1 129 ? -41.868 -28.391 40.333 1.00 85.69 129 ARG A N 1
ATOM 1084 C CA . ARG A 1 129 ? -41.854 -29.136 41.602 1.00 85.69 129 ARG A CA 1
ATOM 1085 C C . ARG A 1 129 ? -43.228 -29.679 42.001 1.00 85.69 129 ARG A C 1
ATOM 1087 O O . ARG A 1 129 ? -43.280 -30.523 42.890 1.00 85.69 129 ARG A O 1
ATOM 1094 N N . TYR A 1 130 ? -44.305 -29.133 41.438 1.00 80.88 130 TYR A N 1
ATOM 1095 C CA . TYR A 1 130 ? -45.692 -29.449 41.797 1.00 80.88 130 TYR A CA 1
ATOM 1096 C C . TYR A 1 130 ? -46.387 -30.362 40.768 1.00 80.88 130 TYR A C 1
ATOM 1098 O O . TYR A 1 130 ? -47.538 -30.748 40.963 1.00 80.88 130 TYR A O 1
ATOM 1106 N N . ILE A 1 131 ? -45.682 -30.698 39.686 1.00 72.94 131 ILE A N 1
ATOM 1107 C CA . ILE A 1 131 ? -45.994 -31.768 38.727 1.00 72.94 131 ILE A CA 1
ATOM 1108 C C . ILE A 1 131 ? -45.227 -33.020 39.149 1.00 72.94 131 ILE A C 1
ATOM 1110 O O . ILE A 1 131 ? -45.830 -34.112 39.093 1.00 72.94 131 ILE A O 1
#

Foldseek 3Di:
DPDDPVPLVVVLVVCVVCVVVPVPDPVLVVLSVLSVVLVVLVVCVVPPVVDPPDDPVSVVSVVVVVVCVVVLVHPVSVVVVVVVVVVVVVVVCVVVVVPPPDDDPPPDPPVVVVVVVVVVVVVVVVVVVVD

Sequence (131 aa):
MFRTKDGVTEYINQMDRIISRINSKQDWRNFYSRLKYQRRLRNNLVHNTECSECTEEDIDEVEYFFELILKQEDPLAYIRKQQTLTRHVSIQTSDSSSMRRGYHSKKSGIVEFIIYMMVFVAIMVLILRYI

Solvent-accessible surface area (backbone atoms only — not comparable to full-atom values): 7885 Å² total; per-residue (Å²): 128,94,84,52,99,59,43,70,58,50,52,50,56,53,46,62,76,42,54,80,76,46,76,86,45,68,67,57,54,52,53,52,51,52,52,52,48,54,52,50,50,55,55,45,55,75,75,36,92,85,66,79,82,77,51,72,67,56,53,54,49,52,52,53,52,52,51,30,57,72,72,49,70,28,72,69,43,49,49,52,53,50,52,53,52,53,46,54,51,46,51,61,41,50,75,46,59,82,64,65,84,67,97,69,85,84,77,63,68,66,61,52,52,52,51,53,51,55,51,52,53,53,52,52,54,51,52,68,70,74,109

Secondary structure (DSSP, 8-state):
----TTHHHHHHHHHHHHHTT-TT-HHHHHHHHHHHHHHHHHHHHHH-TT-----HHHHHHHHHHHHHHHHT-SHHHHHHHHHHHHHHHHHHHHHHHTT-SS-----SHHHHHHHHHHHHHHHHHHHHHH-

pLDDT: mean 77.17, std 17.66, range [33.0, 94.75]

Radius of gyration: 28.25 Å; Cα contacts (8 Å, |Δi|>4): 31; chains: 1; bounding box: 64×48×66 Å